Protein AF-A0A966NVM5-F1 (afdb_monomer)

Secondary structure (DSSP, 8-state):
-TTTTGGGGHHHHHHHTTPPP--HHHHHHHHTTHHHHHHT-S-EEE--SEE-GGGGSSSHHHHHHHHHHHTT--EEEEESEE-TTTGGGS-EEEHHHHH-HHHHHHSHHHHHHHHHHHHHHHHT-

Sequence (125 aa):
MEGAGAAGGLAGGLAALGARLQPGFDIVAEELGLEELVGNSDLIISGEGFVDEESFNGKVVGGMQELASNFGKPFGVICGNIDAPVAHRVTHVSLVNQFGENDAFNATATCIERATSVLLAQLGF

Nearest PDB structures (foldseek):
  3cwc-assembly1_B  TM=6.468E-01  e=1.410E-03  Salmonella enterica subsp. enterica serovar Typhimurium str. LT2
  2f46-assembly2_B  TM=4.670E-01  e=1.114E+00  Neisseria meningitidis Z2491
  3ssm-assembly1_C  TM=4.135E-01  e=5.528E+00  Micromonospora griseorubida
  3ssn-assembly1_C  TM=4.075E-01  e=4.837E+00  Micromonospora griseorubida

Structure (mmCIF, N/CA/C/O backbone):
data_AF-A0A966NVM5-F1
#
_entry.id   AF-A0A966NVM5-F1
#
loop_
_atom_site.group_PDB
_atom_site.id
_atom_site.type_symbol
_atom_site.label_atom_id
_atom_site.label_alt_id
_atom_site.label_comp_id
_atom_site.label_asym_id
_atom_site.label_entity_id
_atom_site.label_seq_id
_atom_site.pdbx_PDB_ins_code
_atom_site.Cartn_x
_atom_site.Cartn_y
_atom_site.Cartn_z
_atom_site.occupancy
_atom_site.B_iso_or_equiv
_atom_site.auth_seq_id
_atom_site.auth_comp_id
_atom_site.auth_asym_id
_atom_site.auth_atom_id
_atom_site.pdbx_PDB_model_num
ATOM 1 N N . MET A 1 1 ? 10.843 3.929 -24.736 1.00 76.00 1 MET A N 1
ATOM 2 C CA . MET A 1 1 ? 10.293 2.814 -23.940 1.00 76.00 1 MET A CA 1
ATOM 3 C C . MET A 1 1 ? 9.926 3.367 -22.583 1.00 76.00 1 MET A C 1
ATOM 5 O O . MET A 1 1 ? 10.769 4.013 -21.969 1.00 76.00 1 MET A O 1
ATOM 9 N N . GLU A 1 2 ? 8.682 3.180 -22.162 1.00 86.25 2 GLU A N 1
ATOM 10 C CA . GLU A 1 2 ? 8.231 3.535 -20.815 1.00 86.25 2 GLU A CA 1
ATOM 11 C C . GLU A 1 2 ? 9.006 2.711 -19.767 1.00 86.25 2 GLU A C 1
ATOM 13 O O . GLU A 1 2 ? 9.424 1.590 -20.053 1.00 86.25 2 GLU A O 1
ATOM 18 N N . GLY A 1 3 ? 9.325 3.296 -18.609 1.00 86.94 3 GLY A N 1
ATOM 19 C CA . GLY A 1 3 ? 10.108 2.636 -17.549 1.00 86.94 3 GLY A CA 1
ATOM 20 C C . GLY A 1 3 ? 11.625 2.501 -17.786 1.00 86.94 3 GLY A C 1
ATOM 21 O O . GLY A 1 3 ? 12.362 2.202 -16.849 1.00 86.94 3 GLY A O 1
ATOM 22 N N . ALA A 1 4 ? 12.146 2.789 -18.986 1.00 93.56 4 ALA A N 1
ATOM 23 C CA . ALA A 1 4 ? 13.574 2.609 -19.299 1.00 93.56 4 ALA A CA 1
ATOM 24 C C . ALA A 1 4 ? 14.531 3.508 -18.483 1.00 93.56 4 ALA A C 1
ATOM 26 O O . ALA A 1 4 ? 15.709 3.184 -18.348 1.00 93.56 4 ALA A O 1
ATOM 27 N N . GLY A 1 5 ? 14.037 4.620 -17.928 1.00 93.44 5 GLY A N 1
ATOM 28 C CA . GLY A 1 5 ? 14.808 5.519 -17.061 1.00 93.44 5 GLY A CA 1
ATOM 29 C C . GLY A 1 5 ? 14.972 5.032 -15.616 1.00 93.44 5 GLY A C 1
ATOM 30 O O . GLY A 1 5 ? 15.734 5.640 -14.862 1.00 93.44 5 GLY A O 1
ATOM 31 N N . ALA A 1 6 ? 14.290 3.954 -15.214 1.00 92.81 6 ALA A N 1
ATOM 32 C CA . ALA A 1 6 ? 14.354 3.444 -13.847 1.00 92.81 6 ALA A CA 1
ATOM 33 C C . ALA A 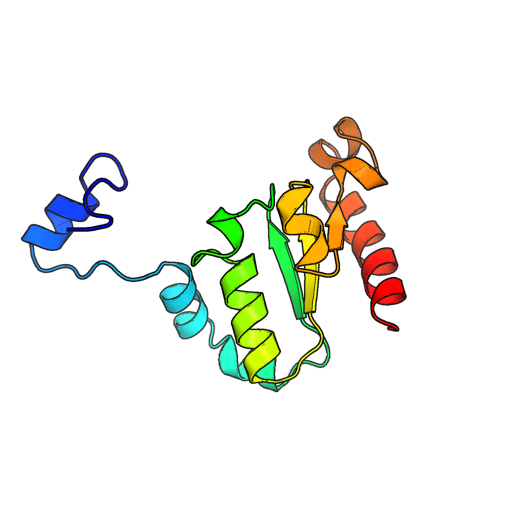1 6 ? 15.795 3.095 -13.432 1.00 92.81 6 ALA A C 1
ATOM 35 O O . ALA A 1 6 ? 16.607 2.638 -14.246 1.00 92.81 6 ALA A O 1
ATOM 36 N N . ALA A 1 7 ? 16.109 3.359 -12.158 1.00 92.88 7 ALA A N 1
ATOM 37 C CA . ALA A 1 7 ? 17.455 3.245 -11.589 1.00 92.88 7 ALA A CA 1
ATOM 38 C C . ALA A 1 7 ? 18.538 3.976 -12.417 1.00 92.88 7 ALA A C 1
ATOM 40 O O . ALA A 1 7 ? 19.640 3.467 -12.611 1.00 92.88 7 ALA A O 1
ATOM 41 N N . GLY A 1 8 ? 18.213 5.163 -12.946 1.00 94.06 8 GLY A N 1
ATOM 42 C CA . GLY A 1 8 ? 19.158 5.989 -13.705 1.00 94.06 8 GLY A CA 1
ATOM 43 C C . GLY A 1 8 ? 19.493 5.448 -15.099 1.00 94.06 8 GLY A C 1
ATOM 44 O O . GLY A 1 8 ? 20.586 5.694 -15.599 1.00 94.06 8 GLY A O 1
ATOM 45 N N . GLY A 1 9 ? 18.579 4.702 -15.728 1.00 95.69 9 GLY A N 1
ATOM 46 C CA . GLY A 1 9 ? 18.757 4.145 -17.076 1.00 95.69 9 GLY A CA 1
ATOM 47 C C . GLY A 1 9 ? 19.230 2.689 -17.117 1.00 95.69 9 GLY A C 1
ATOM 48 O O . GLY A 1 9 ? 19.304 2.105 -18.200 1.00 95.69 9 GLY A O 1
ATOM 49 N N . LEU A 1 10 ? 19.500 2.073 -15.960 1.00 96.75 10 LEU A N 1
ATOM 50 C CA . LEU A 1 10 ? 19.860 0.654 -15.870 1.00 96.75 10 LEU A CA 1
ATOM 51 C C . LEU A 1 10 ? 18.780 -0.244 -16.489 1.00 96.75 10 LEU A C 1
ATOM 53 O O . LEU A 1 10 ? 19.104 -1.162 -17.240 1.00 96.75 10 LEU A O 1
ATOM 57 N N . ALA A 1 11 ? 17.504 0.054 -16.227 1.00 95.62 11 ALA A N 1
ATOM 58 C CA . ALA A 1 11 ? 16.378 -0.674 -16.809 1.00 95.62 11 ALA A CA 1
ATOM 59 C C . ALA A 1 11 ? 16.410 -0.656 -18.347 1.00 95.62 11 ALA A C 1
ATOM 61 O O . ALA A 1 11 ? 16.209 -1.688 -18.984 1.00 95.62 11 ALA A O 1
ATOM 62 N N . GLY A 1 12 ? 16.733 0.490 -18.952 1.00 96.69 12 GLY A N 1
ATOM 63 C CA . GLY A 1 12 ? 16.917 0.618 -20.398 1.00 96.69 12 GLY A CA 1
ATOM 64 C C . GLY A 1 12 ? 18.102 -0.192 -20.928 1.00 96.69 12 GLY A C 1
ATOM 65 O O . GLY A 1 12 ? 17.978 -0.839 -21.966 1.00 96.69 12 GLY A O 1
ATOM 66 N N . GLY A 1 13 ? 19.224 -0.212 -20.203 1.00 97.44 13 GLY A N 1
ATOM 67 C CA . GLY A 1 13 ? 20.383 -1.043 -20.546 1.00 97.44 13 GLY A CA 1
ATOM 68 C C . GLY A 1 13 ? 20.061 -2.539 -20.528 1.00 97.44 13 GLY A C 1
ATOM 69 O O . GLY A 1 13 ? 20.379 -3.251 -21.478 1.00 97.44 13 GLY A O 1
ATOM 70 N N . LEU A 1 14 ? 19.363 -3.010 -19.492 1.00 96.88 14 LEU A N 1
ATOM 71 C CA . LEU A 1 14 ? 18.896 -4.397 -19.400 1.00 96.88 14 LEU A CA 1
ATOM 72 C C . LEU A 1 14 ? 17.903 -4.733 -20.517 1.00 96.88 14 LEU A C 1
ATOM 74 O O . LEU A 1 14 ? 18.008 -5.790 -21.138 1.00 96.88 14 LEU A O 1
ATOM 78 N N . ALA A 1 15 ? 16.976 -3.823 -20.818 1.00 96.50 15 ALA A N 1
ATOM 79 C CA . ALA A 1 15 ? 16.023 -4.009 -21.905 1.00 96.50 15 ALA A CA 1
ATOM 80 C C . ALA A 1 15 ? 16.715 -4.114 -23.275 1.00 96.50 15 ALA A C 1
ATOM 82 O O . ALA A 1 15 ? 16.347 -4.958 -24.090 1.00 96.50 15 ALA A O 1
ATOM 83 N N . ALA A 1 16 ? 17.773 -3.330 -23.513 1.00 96.31 16 ALA A N 1
ATOM 84 C CA . ALA A 1 16 ? 18.586 -3.426 -24.728 1.00 96.31 16 ALA A CA 1
ATOM 85 C C . ALA A 1 16 ? 19.332 -4.770 -24.853 1.00 96.31 16 ALA A C 1
ATOM 87 O O . ALA A 1 16 ? 19.616 -5.210 -25.965 1.00 96.31 16 ALA A O 1
ATOM 88 N N . LEU A 1 17 ? 19.610 -5.440 -23.730 1.00 97.19 17 LEU A N 1
ATOM 89 C CA . LEU A 1 17 ? 20.178 -6.793 -23.677 1.00 97.19 17 LEU A CA 1
ATOM 90 C C . LEU A 1 17 ? 19.114 -7.905 -23.762 1.00 97.19 17 LEU A C 1
ATOM 92 O O . LEU A 1 17 ? 19.454 -9.082 -23.670 1.00 97.19 17 LEU A O 1
ATOM 96 N N . GLY A 1 18 ? 17.839 -7.551 -23.953 1.00 96.12 18 GLY A N 1
ATOM 97 C CA . GLY A 1 18 ? 16.733 -8.496 -24.121 1.00 96.12 18 GLY A CA 1
ATOM 98 C C . GLY A 1 18 ? 15.899 -8.757 -22.864 1.00 96.12 18 GLY A C 1
ATOM 99 O O . GLY A 1 18 ? 15.029 -9.629 -22.897 1.00 96.12 18 GLY A O 1
ATOM 100 N N . ALA A 1 19 ? 16.117 -8.025 -21.766 1.00 95.50 19 ALA A N 1
ATOM 101 C CA . ALA A 1 19 ? 15.220 -8.092 -20.614 1.00 95.50 19 ALA A CA 1
ATOM 102 C C . ALA A 1 19 ? 13.846 -7.484 -20.942 1.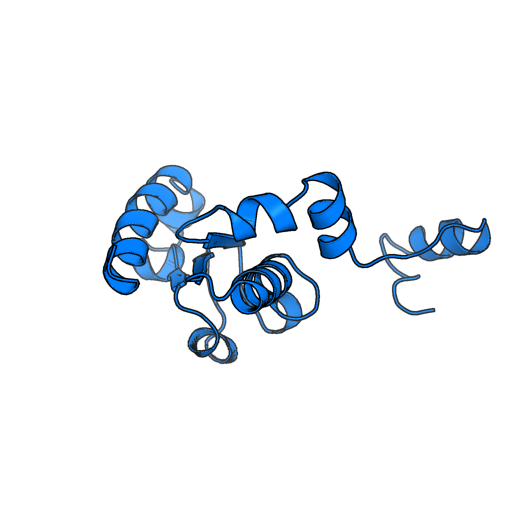00 95.50 19 ALA A C 1
ATOM 104 O O . ALA A 1 19 ? 13.721 -6.577 -21.767 1.00 95.50 19 ALA A O 1
ATOM 105 N N . ARG A 1 20 ? 12.802 -7.958 -20.259 1.00 92.38 20 ARG A N 1
ATOM 106 C CA . ARG A 1 20 ? 11.460 -7.370 -20.336 1.00 92.38 20 ARG A CA 1
ATOM 107 C C . ARG A 1 20 ? 11.203 -6.538 -19.089 1.00 92.38 20 ARG A C 1
ATOM 109 O O . ARG A 1 20 ? 11.434 -7.010 -17.982 1.00 92.38 20 ARG A O 1
ATOM 116 N N . LEU A 1 21 ? 10.720 -5.314 -19.280 1.00 91.25 21 LEU A N 1
ATOM 117 C CA . LEU A 1 21 ? 10.176 -4.516 -18.186 1.00 91.25 21 LEU A CA 1
ATOM 118 C C . LEU A 1 21 ? 8.743 -4.982 -17.938 1.00 91.25 21 LEU A C 1
ATOM 120 O O . LEU A 1 21 ? 7.957 -5.076 -18.880 1.00 91.25 21 LEU A O 1
ATOM 124 N N 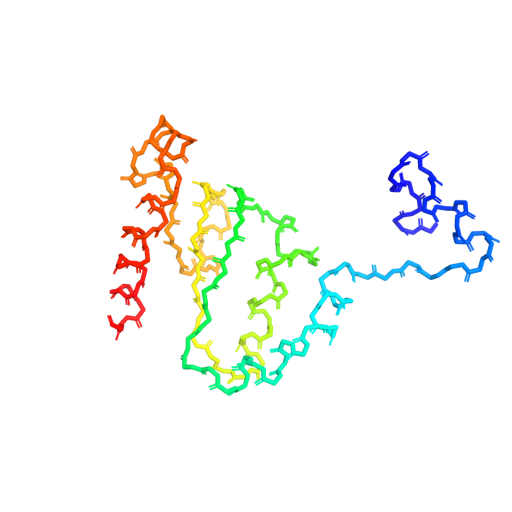. GLN A 1 22 ? 8.435 -5.301 -16.689 1.00 89.81 22 GLN A N 1
ATOM 125 C CA . GLN A 1 22 ? 7.132 -5.791 -16.253 1.00 89.81 22 GLN A CA 1
ATOM 126 C C . GLN A 1 22 ? 6.652 -4.955 -15.057 1.00 89.81 22 GLN A C 1
ATOM 128 O O . GLN A 1 22 ? 7.497 -4.441 -14.314 1.00 89.81 22 GLN A O 1
ATOM 133 N N . PRO A 1 23 ? 5.330 -4.792 -14.867 1.00 88.81 23 PRO A N 1
ATOM 134 C CA . PRO A 1 23 ? 4.785 -4.144 -13.679 1.00 88.81 23 PRO A CA 1
ATOM 135 C C . PRO A 1 23 ? 5.236 -4.871 -12.408 1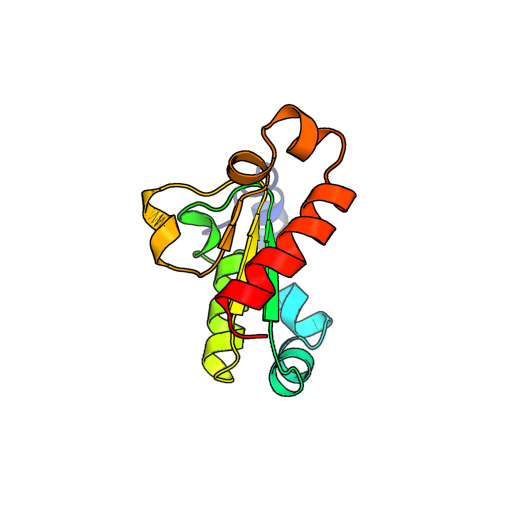.00 88.81 23 PRO A C 1
ATOM 137 O O . PRO A 1 23 ? 5.179 -6.095 -12.325 1.00 88.81 23 PRO A O 1
ATOM 140 N N . GLY A 1 24 ? 5.720 -4.116 -11.420 1.00 90.62 24 GLY A N 1
ATOM 141 C CA . GLY A 1 24 ? 6.345 -4.703 -10.233 1.00 90.62 24 GLY A CA 1
ATOM 142 C C . GLY A 1 24 ? 5.369 -5.477 -9.347 1.00 90.62 24 GLY A C 1
ATOM 143 O O . GLY A 1 24 ? 5.737 -6.526 -8.826 1.00 90.62 24 GLY A O 1
ATOM 144 N N . PHE A 1 25 ? 4.136 -4.978 -9.195 1.00 93.69 25 PHE A N 1
ATOM 145 C CA . PHE A 1 25 ? 3.108 -5.661 -8.409 1.00 93.69 25 PHE A CA 1
ATOM 146 C C . PHE A 1 25 ? 2.772 -7.030 -9.002 1.00 93.69 25 PHE A C 1
ATOM 148 O O . PHE A 1 25 ? 2.835 -8.011 -8.274 1.00 93.69 25 PHE A O 1
ATOM 155 N N . ASP A 1 26 ? 2.502 -7.100 -10.308 1.00 92.69 26 ASP A N 1
ATOM 156 C CA . ASP A 1 26 ? 2.080 -8.334 -10.981 1.00 92.69 26 ASP A CA 1
ATOM 157 C C . ASP A 1 26 ? 3.102 -9.460 -10.801 1.00 92.69 26 ASP A C 1
ATOM 159 O O . ASP A 1 26 ? 2.729 -10.575 -10.451 1.00 92.69 26 ASP A O 1
ATOM 163 N N . ILE A 1 27 ? 4.397 -9.153 -10.950 1.00 94.19 27 ILE A N 1
ATOM 164 C CA . ILE A 1 27 ? 5.475 -10.131 -10.738 1.00 94.19 27 ILE A CA 1
ATOM 165 C C . ILE A 1 27 ? 5.450 -10.656 -9.299 1.00 94.19 27 ILE A C 1
ATOM 167 O O . ILE A 1 27 ? 5.530 -11.856 -9.068 1.00 94.19 27 ILE A O 1
ATOM 171 N N . VAL A 1 28 ? 5.347 -9.764 -8.311 1.00 94.88 28 VAL A N 1
ATOM 172 C CA . VAL A 1 28 ? 5.331 -10.166 -6.896 1.00 94.88 28 VAL A CA 1
ATOM 173 C C . VAL A 1 28 ? 4.056 -10.940 -6.561 1.00 94.88 28 VAL A C 1
ATOM 175 O O . VAL A 1 28 ? 4.108 -11.903 -5.799 1.00 94.88 28 VAL A O 1
ATOM 178 N N . ALA A 1 29 ? 2.919 -10.540 -7.126 1.00 95.31 29 ALA A N 1
ATOM 179 C CA . ALA A 1 29 ? 1.634 -11.182 -6.906 1.00 95.31 29 ALA A CA 1
ATOM 180 C C . ALA A 1 29 ? 1.604 -12.607 -7.470 1.00 95.31 29 ALA A C 1
ATOM 182 O O . ALA A 1 29 ? 1.129 -13.515 -6.784 1.00 95.31 29 ALA A O 1
ATOM 183 N N . GLU A 1 30 ? 2.146 -12.798 -8.675 1.00 95.62 30 GLU A N 1
ATOM 184 C CA . GLU A 1 30 ? 2.306 -14.106 -9.312 1.00 95.62 30 GLU A CA 1
ATOM 185 C C . GLU A 1 30 ? 3.212 -15.010 -8.469 1.00 95.62 30 GLU A C 1
ATOM 187 O O . GLU A 1 30 ? 2.803 -16.108 -8.094 1.00 95.62 30 GLU A O 1
ATOM 192 N N . GLU A 1 31 ? 4.392 -14.527 -8.072 1.00 97.00 31 GLU A N 1
ATOM 193 C CA . GLU A 1 31 ? 5.358 -15.350 -7.330 1.00 97.00 31 GLU A CA 1
ATOM 194 C C . GLU A 1 31 ? 4.918 -15.706 -5.906 1.00 97.00 31 GLU A C 1
ATOM 196 O O . GLU A 1 31 ? 5.343 -16.720 -5.350 1.00 97.00 31 GLU A O 1
ATOM 201 N N . LEU A 1 32 ? 4.057 -14.891 -5.297 1.00 96.88 32 LEU A N 1
ATOM 202 C CA . LEU A 1 32 ? 3.464 -15.184 -3.991 1.00 96.88 32 LEU A CA 1
ATOM 203 C C . LEU A 1 32 ? 2.153 -15.976 -4.086 1.00 96.88 32 LEU A C 1
ATOM 205 O O . LEU A 1 32 ? 1.605 -16.343 -3.046 1.00 96.88 32 LEU A O 1
ATOM 209 N N . GLY A 1 33 ? 1.627 -16.219 -5.292 1.00 97.12 33 GLY A N 1
ATOM 210 C CA . GLY A 1 33 ? 0.324 -16.858 -5.478 1.00 97.12 33 GLY A CA 1
ATOM 211 C C . GLY A 1 33 ? -0.819 -16.063 -4.839 1.00 97.12 33 GLY A C 1
ATOM 212 O O . GLY A 1 33 ? -1.739 -16.647 -4.261 1.00 97.12 33 GLY A O 1
ATOM 213 N N . LEU A 1 34 ? -0.760 -14.724 -4.895 1.00 97.19 34 LEU A N 1
ATOM 214 C CA . LEU A 1 34 ? -1.721 -13.865 -4.191 1.00 97.19 34 LEU A CA 1
ATOM 215 C C . LEU A 1 34 ? -3.160 -14.091 -4.646 1.00 97.19 34 LEU A C 1
ATOM 217 O O . LEU A 1 34 ? -4.069 -13.930 -3.842 1.00 97.19 34 LEU A O 1
ATOM 221 N N . GLU A 1 35 ? -3.376 -14.484 -5.898 1.00 97.00 35 GLU A N 1
ATOM 222 C CA . GLU A 1 35 ? -4.709 -14.778 -6.421 1.00 97.00 35 GLU A CA 1
ATOM 223 C C . GLU A 1 35 ? -5.421 -15.872 -5.606 1.00 97.00 35 GLU A C 1
ATOM 225 O O . GLU A 1 35 ? -6.547 -15.678 -5.142 1.00 97.00 35 GLU A O 1
ATOM 230 N N . GLU A 1 36 ? -4.739 -16.990 -5.344 1.00 97.75 36 GLU A N 1
ATOM 231 C CA . GLU A 1 36 ? -5.282 -18.091 -4.543 1.00 97.75 36 GLU A CA 1
ATOM 232 C C . GLU A 1 36 ? -5.477 -17.675 -3.079 1.00 97.75 36 GLU A C 1
ATOM 234 O O . GLU A 1 36 ? -6.515 -17.961 -2.474 1.00 97.75 36 GLU A O 1
ATOM 239 N N . LEU A 1 37 ? -4.503 -16.961 -2.508 1.00 98.00 37 LEU A N 1
ATOM 240 C CA . LEU A 1 37 ? -4.582 -16.474 -1.129 1.00 98.00 37 LEU A CA 1
ATOM 241 C C . LEU A 1 37 ? -5.760 -15.514 -0.939 1.00 98.00 37 LEU A C 1
ATOM 243 O O . LEU A 1 37 ? -6.511 -15.644 0.030 1.00 98.00 37 LEU A O 1
ATOM 247 N N . VAL A 1 38 ? -5.964 -14.587 -1.876 1.00 97.88 38 VAL A N 1
ATOM 248 C CA . VAL A 1 38 ? -7.083 -13.640 -1.852 1.00 97.88 38 VAL A CA 1
ATOM 249 C C . VAL A 1 38 ? -8.409 -14.373 -2.024 1.00 97.88 38 VAL A C 1
ATOM 251 O O . VAL A 1 38 ? -9.333 -14.138 -1.243 1.00 97.88 38 VAL A O 1
ATOM 254 N N . GLY A 1 39 ? -8.506 -15.303 -2.977 1.00 97.50 39 GLY A N 1
ATOM 255 C CA . GLY A 1 39 ? -9.715 -16.100 -3.196 1.00 97.50 39 GLY A CA 1
ATOM 256 C C . GLY A 1 39 ? -10.171 -16.864 -1.946 1.00 97.50 39 GLY A C 1
ATOM 257 O O . GLY A 1 39 ? -11.372 -16.928 -1.660 1.00 97.50 39 GLY A O 1
ATOM 258 N N . ASN A 1 40 ? -9.218 -17.354 -1.152 1.00 97.88 40 ASN A N 1
ATOM 259 C CA . ASN A 1 40 ? -9.465 -18.117 0.074 1.00 97.88 40 ASN A CA 1
ATOM 260 C C . ASN A 1 40 ? -9.606 -17.266 1.351 1.00 97.88 40 ASN A C 1
ATOM 262 O O . ASN A 1 40 ? -9.912 -17.816 2.405 1.00 97.88 40 ASN A O 1
ATOM 266 N N . SER A 1 41 ? -9.399 -15.949 1.281 1.00 97.75 41 SER A N 1
ATOM 267 C CA . SER A 1 41 ? -9.461 -15.057 2.448 1.00 97.75 41 SER A CA 1
ATOM 268 C C . SER A 1 41 ? -10.861 -14.482 2.680 1.00 97.75 41 SER A C 1
ATOM 270 O O . SER A 1 41 ? -11.635 -14.312 1.738 1.00 97.75 41 SER A O 1
ATOM 272 N N . ASP A 1 42 ? -11.181 -14.121 3.923 1.00 97.69 42 ASP A N 1
ATOM 273 C CA . ASP A 1 42 ? -12.436 -13.431 4.270 1.00 97.69 42 ASP A CA 1
ATOM 274 C C . ASP A 1 42 ? -12.333 -11.901 4.144 1.00 97.69 42 ASP A C 1
ATOM 276 O O . ASP A 1 42 ? -13.328 -11.218 3.903 1.00 97.69 42 ASP A O 1
ATOM 280 N N . LEU A 1 43 ? -11.122 -11.363 4.301 1.00 97.88 43 LEU A N 1
ATOM 281 C CA . LEU A 1 43 ? -10.813 -9.937 4.303 1.00 97.88 43 LEU A CA 1
ATOM 282 C C . LEU A 1 43 ? -9.377 -9.723 3.829 1.00 97.88 43 LEU A C 1
ATOM 284 O O . LEU A 1 43 ? -8.474 -10.455 4.231 1.00 97.88 43 LEU A O 1
ATOM 288 N N . ILE A 1 44 ? -9.162 -8.673 3.040 1.00 98.19 44 ILE A N 1
ATOM 289 C CA . ILE A 1 44 ? -7.842 -8.227 2.606 1.00 98.19 44 ILE A CA 1
ATOM 290 C C . ILE A 1 44 ? -7.512 -6.885 3.267 1.00 98.19 44 ILE A C 1
ATOM 292 O O . ILE A 1 44 ? -8.245 -5.908 3.114 1.00 98.19 44 ILE A O 1
ATOM 296 N N . ILE A 1 45 ? -6.382 -6.822 3.972 1.00 98.06 45 ILE A N 1
ATOM 297 C CA . ILE A 1 45 ? -5.807 -5.570 4.477 1.00 98.06 45 ILE A CA 1
ATOM 298 C C . ILE A 1 45 ? -4.456 -5.362 3.797 1.00 98.06 45 ILE A C 1
ATOM 300 O O . ILE A 1 45 ? -3.608 -6.251 3.817 1.00 98.06 45 ILE A O 1
ATOM 304 N N . SER A 1 46 ? -4.259 -4.189 3.204 1.00 97.25 46 SER A N 1
ATOM 305 C CA . SER A 1 46 ? -2.978 -3.766 2.632 1.00 97.25 46 SER A CA 1
ATOM 306 C C . SER A 1 46 ? -2.449 -2.517 3.341 1.00 97.25 46 SER A C 1
ATOM 308 O O . SER A 1 46 ? -3.053 -2.018 4.295 1.00 97.25 46 SER A O 1
ATOM 310 N N . GLY A 1 47 ? -1.307 -2.006 2.896 1.00 95.81 47 GLY A N 1
ATOM 311 C CA . GLY A 1 47 ? -0.701 -0.819 3.473 1.00 95.81 47 GLY A CA 1
ATOM 312 C C . GLY A 1 47 ? 0.519 -0.322 2.720 1.00 95.81 47 GLY A C 1
ATOM 313 O O . GLY A 1 47 ? 1.246 -1.089 2.091 1.00 95.81 47 GLY A O 1
ATOM 314 N N . GLU A 1 48 ? 0.756 0.980 2.835 1.00 96.12 48 GLU A N 1
ATOM 315 C CA . GLU A 1 48 ? 1.980 1.643 2.395 1.00 96.12 48 GLU A CA 1
ATOM 316 C C . GLU A 1 48 ? 2.239 2.905 3.233 1.00 96.12 48 GLU A C 1
ATOM 318 O O . GLU A 1 48 ? 1.397 3.343 4.022 1.00 96.12 48 GLU A O 1
ATOM 323 N N . GLY A 1 49 ? 3.428 3.494 3.095 1.00 96.50 49 GLY A N 1
ATOM 324 C CA . GLY A 1 49 ? 3.807 4.667 3.886 1.00 96.50 49 GLY A CA 1
ATOM 325 C C . GLY A 1 49 ? 2.957 5.902 3.578 1.00 96.50 49 GLY A C 1
ATOM 326 O O . GLY A 1 49 ? 2.543 6.608 4.496 1.00 96.50 49 GLY A O 1
ATOM 327 N N . PHE A 1 50 ? 2.675 6.145 2.301 1.00 97.31 50 PHE A N 1
ATOM 328 C CA . PHE A 1 50 ? 1.897 7.290 1.849 1.00 97.31 50 PHE A CA 1
ATOM 329 C C . PHE A 1 50 ? 1.066 6.903 0.630 1.00 97.31 50 PHE A C 1
ATOM 331 O O . PHE A 1 50 ? 1.640 6.469 -0.366 1.00 97.31 50 PHE A O 1
ATOM 338 N N . VAL A 1 51 ? -0.253 7.057 0.731 1.00 98.00 51 VAL A N 1
ATOM 339 C CA . VAL A 1 51 ? -1.200 6.717 -0.335 1.00 98.00 51 VAL A CA 1
ATOM 340 C C . VAL A 1 51 ? -1.528 7.972 -1.136 1.00 98.00 51 VAL A C 1
ATOM 342 O O . VAL A 1 51 ? -2.097 8.927 -0.607 1.00 98.00 51 VAL A O 1
ATOM 345 N N . ASP A 1 52 ? -1.196 7.947 -2.418 1.00 97.06 52 ASP A N 1
ATOM 346 C CA . ASP A 1 52 ? -1.421 9.016 -3.395 1.00 97.06 52 ASP A CA 1
ATOM 347 C C . ASP A 1 52 ? -2.045 8.463 -4.691 1.00 97.06 52 ASP A C 1
ATOM 349 O O . ASP A 1 52 ? -2.355 7.276 -4.789 1.00 97.06 52 ASP A O 1
ATOM 353 N N . GLU A 1 53 ? -2.249 9.305 -5.708 1.00 95.94 53 GLU A N 1
ATOM 354 C CA . GLU A 1 53 ? -2.830 8.870 -6.992 1.00 95.94 53 GLU A CA 1
ATOM 355 C C . GLU A 1 53 ? -1.982 7.787 -7.683 1.00 95.94 53 GLU A C 1
ATOM 357 O O . GLU A 1 53 ? -2.518 6.810 -8.205 1.00 95.94 53 GLU A O 1
ATOM 362 N N . GLU A 1 54 ? -0.652 7.900 -7.612 1.00 92.12 54 GLU A N 1
ATOM 363 C CA . GLU A 1 54 ? 0.284 6.917 -8.174 1.00 92.12 54 GLU A CA 1
ATOM 364 C C . GLU A 1 54 ? 0.183 5.555 -7.488 1.00 92.12 54 GLU A C 1
ATOM 366 O O . GLU A 1 54 ? 0.533 4.524 -8.059 1.00 92.12 54 GLU A O 1
ATOM 371 N N . SER A 1 55 ? -0.314 5.522 -6.258 1.00 95.69 55 SER A N 1
ATOM 372 C CA . SER A 1 55 ? -0.489 4.288 -5.501 1.00 95.69 55 SER A CA 1
ATOM 373 C C . SER A 1 55 ? -1.591 3.386 -6.055 1.00 95.69 55 SER A C 1
ATOM 375 O O . SER A 1 55 ? -1.569 2.168 -5.855 1.00 95.69 55 SER A O 1
ATOM 377 N N . PHE A 1 56 ? -2.500 3.962 -6.843 1.00 94.31 56 PHE A N 1
ATOM 378 C CA . PHE A 1 56 ? -3.522 3.228 -7.583 1.00 94.31 56 PHE A CA 1
ATOM 379 C C . PHE A 1 56 ? -3.105 2.886 -9.021 1.00 94.31 56 PHE A C 1
ATOM 381 O O . PHE A 1 56 ? -3.831 2.172 -9.706 1.00 94.31 56 PHE A O 1
ATOM 388 N N . ASN A 1 57 ? -1.928 3.338 -9.466 1.00 88.62 57 ASN A N 1
ATOM 389 C CA . ASN A 1 57 ? -1.416 3.137 -10.822 1.00 88.62 57 ASN A CA 1
ATOM 390 C C . ASN A 1 57 ? -0.291 2.088 -10.834 1.00 88.62 57 ASN A C 1
ATOM 392 O O . ASN A 1 57 ? 0.868 2.384 -11.111 1.00 88.62 57 ASN A O 1
ATOM 396 N N . GLY A 1 58 ? -0.629 0.836 -10.511 1.00 79.81 58 GLY A N 1
ATOM 397 C CA . GLY A 1 58 ? 0.313 -0.292 -10.593 1.00 79.81 58 GLY A CA 1
ATOM 398 C C . GLY A 1 58 ? 1.237 -0.474 -9.380 1.00 79.81 58 GLY A C 1
ATOM 399 O O . GLY A 1 58 ? 2.216 -1.221 -9.464 1.00 79.81 58 GLY A O 1
ATOM 400 N N . LYS A 1 59 ? 0.937 0.182 -8.249 1.00 91.94 59 LYS A N 1
ATOM 401 C CA . LYS A 1 59 ? 1.548 -0.116 -6.940 1.00 91.94 59 LYS A CA 1
ATOM 402 C C . LYS A 1 59 ? 0.676 -1.069 -6.113 1.00 91.94 59 LYS A C 1
ATOM 404 O O . LYS A 1 59 ? -0.390 -1.507 -6.538 1.00 91.94 59 LYS A O 1
ATOM 409 N N . VAL A 1 60 ? 1.159 -1.383 -4.910 1.00 94.62 60 VAL A N 1
ATOM 410 C CA . VAL A 1 60 ? 0.592 -2.390 -4.006 1.00 94.62 60 VAL A CA 1
ATOM 411 C C . VAL A 1 60 ? -0.869 -2.109 -3.653 1.00 94.62 60 VAL A C 1
ATOM 413 O O . VAL A 1 60 ? -1.679 -3.028 -3.727 1.00 94.62 60 VAL A O 1
ATOM 416 N N . VAL A 1 61 ? -1.229 -0.872 -3.291 1.00 97.00 61 VAL A N 1
ATOM 417 C CA . VAL A 1 61 ? -2.610 -0.555 -2.885 1.00 97.00 61 VAL A CA 1
ATOM 418 C C . VAL A 1 61 ? -3.584 -0.728 -4.049 1.00 97.00 61 VAL A C 1
ATOM 420 O O . VAL A 1 61 ? -4.579 -1.432 -3.890 1.00 97.00 61 VAL A O 1
ATOM 423 N N . GLY A 1 62 ? -3.282 -0.163 -5.221 1.00 96.69 62 GLY A N 1
ATOM 424 C CA . GLY A 1 62 ? -4.102 -0.335 -6.424 1.00 96.69 62 GLY A CA 1
ATOM 425 C C . GLY A 1 62 ? -4.223 -1.792 -6.863 1.00 96.69 62 GLY A C 1
ATOM 426 O O . GLY A 1 62 ? -5.333 -2.278 -7.066 1.00 96.69 62 GLY A O 1
ATOM 427 N N . GLY A 1 63 ? -3.099 -2.509 -6.935 1.00 96.50 63 GLY A N 1
ATOM 428 C CA . GLY A 1 63 ? -3.078 -3.914 -7.343 1.00 96.50 63 GLY A CA 1
ATOM 429 C C . GLY A 1 63 ? -3.857 -4.823 -6.389 1.00 96.50 63 GLY A C 1
ATOM 430 O O . GLY A 1 63 ? -4.656 -5.648 -6.828 1.00 96.50 63 GLY A O 1
ATOM 431 N N . MET A 1 64 ? -3.703 -4.637 -5.073 1.00 97.69 64 MET A N 1
ATOM 432 C CA . MET A 1 64 ? -4.484 -5.388 -4.084 1.00 97.69 64 MET A CA 1
ATOM 433 C C . MET A 1 64 ? -5.967 -5.013 -4.101 1.00 97.69 64 MET A C 1
ATOM 435 O O . MET A 1 64 ? -6.800 -5.892 -3.890 1.00 97.69 64 MET A O 1
ATOM 439 N N . GLN A 1 65 ? -6.307 -3.744 -4.351 1.00 97.38 65 GLN A N 1
ATOM 440 C CA . GLN A 1 65 ? -7.696 -3.305 -4.488 1.00 97.38 65 GLN A CA 1
ATOM 441 C C . GLN A 1 65 ? -8.375 -3.986 -5.680 1.00 97.38 65 GLN A C 1
ATOM 443 O O . GLN A 1 65 ? -9.479 -4.512 -5.537 1.00 97.38 65 GLN A O 1
ATOM 448 N N . GLU A 1 66 ? -7.720 -3.988 -6.843 1.00 96.62 66 GLU A N 1
ATOM 449 C CA . GLU A 1 66 ? -8.225 -4.646 -8.049 1.00 96.62 66 GLU A CA 1
ATOM 450 C C . GLU A 1 66 ? -8.363 -6.153 -7.829 1.00 96.62 66 GLU A C 1
ATOM 452 O O . GLU A 1 66 ? -9.431 -6.722 -8.069 1.00 96.62 66 GLU A O 1
ATOM 457 N N . LEU A 1 67 ? -7.328 -6.790 -7.275 1.00 97.12 67 LEU A N 1
ATOM 458 C CA . LEU A 1 67 ? -7.342 -8.219 -6.988 1.00 97.12 67 LEU A CA 1
ATOM 459 C C . LEU A 1 67 ? -8.462 -8.590 -6.006 1.00 97.12 67 LEU A C 1
ATOM 461 O O . LEU A 1 67 ? -9.237 -9.502 -6.277 1.00 97.12 67 LEU A O 1
ATOM 465 N N . ALA A 1 68 ? -8.615 -7.859 -4.900 1.00 97.81 68 ALA A N 1
ATOM 466 C CA . ALA A 1 68 ? -9.709 -8.081 -3.957 1.00 97.81 68 ALA A CA 1
ATOM 467 C C . ALA A 1 68 ? -11.083 -7.896 -4.623 1.00 97.81 68 ALA A C 1
ATOM 469 O O . ALA A 1 68 ? -11.981 -8.717 -4.414 1.00 97.81 68 ALA A O 1
ATOM 470 N N . SER A 1 69 ? -11.239 -6.873 -5.472 1.00 97.25 69 SER A N 1
ATOM 471 C CA . SER A 1 69 ? -12.485 -6.625 -6.205 1.00 97.25 69 SER A CA 1
ATOM 472 C C . SER A 1 69 ? -12.829 -7.758 -7.170 1.00 97.25 69 SER A C 1
ATOM 474 O O . SER A 1 69 ? -14.003 -8.117 -7.268 1.00 97.25 69 SER A O 1
ATOM 476 N N . ASN A 1 70 ? -11.841 -8.350 -7.846 1.00 97.38 70 ASN A N 1
ATOM 477 C CA . ASN A 1 70 ? -12.047 -9.474 -8.768 1.00 97.38 70 ASN A CA 1
ATOM 478 C C . ASN A 1 70 ? -12.632 -10.709 -8.063 1.00 97.38 70 ASN A C 1
ATOM 480 O O . ASN A 1 70 ? -13.423 -11.441 -8.654 1.00 97.38 70 ASN A O 1
ATOM 484 N N . PHE A 1 71 ? -12.309 -10.901 -6.781 1.00 97.75 71 PHE A N 1
ATOM 485 C CA . PHE A 1 71 ? -12.859 -11.973 -5.942 1.00 97.75 71 PHE A CA 1
ATOM 486 C C . PHE A 1 71 ? -14.043 -11.535 -5.069 1.00 97.75 71 PHE A C 1
ATOM 488 O O . PHE A 1 71 ? -14.547 -12.333 -4.275 1.00 97.75 71 PHE A O 1
ATOM 495 N N . GLY A 1 72 ? -14.489 -10.279 -5.180 1.00 97.44 72 GLY A N 1
ATOM 496 C CA . GLY A 1 72 ? -15.555 -9.722 -4.346 1.00 97.44 72 GLY A CA 1
ATOM 497 C C . GLY A 1 72 ? -15.222 -9.710 -2.850 1.00 97.44 72 GLY A C 1
ATOM 498 O O . GLY A 1 72 ? -16.127 -9.840 -2.024 1.00 97.44 72 GLY A O 1
ATOM 499 N N . LYS A 1 73 ? -13.938 -9.606 -2.488 1.00 97.88 73 LYS A N 1
ATOM 500 C CA . LYS A 1 73 ? -13.477 -9.614 -1.094 1.00 97.88 73 LYS A CA 1
ATOM 501 C C . LYS A 1 73 ? -13.489 -8.203 -0.497 1.00 97.88 73 LYS A C 1
ATOM 503 O O . LYS A 1 73 ? -13.098 -7.257 -1.182 1.00 97.88 73 LYS A O 1
ATOM 508 N N . PRO A 1 74 ? -13.882 -8.041 0.781 1.00 97.88 74 PRO A N 1
ATOM 509 C CA . PRO A 1 74 ? -13.688 -6.792 1.508 1.00 97.88 74 PRO A CA 1
ATOM 510 C C . PRO A 1 74 ? -12.214 -6.372 1.498 1.00 97.88 74 PRO A C 1
ATOM 512 O O . PRO A 1 74 ? -11.322 -7.210 1.652 1.00 97.88 74 PRO A O 1
ATOM 515 N N . PHE A 1 75 ? -11.968 -5.072 1.334 1.00 98.19 75 PHE A N 1
ATOM 516 C CA . PHE A 1 75 ? -10.628 -4.502 1.234 1.00 98.19 75 PHE A CA 1
ATOM 517 C C . PHE A 1 75 ? -10.491 -3.256 2.112 1.00 98.19 75 PHE A C 1
ATOM 519 O O . PHE A 1 75 ? -11.368 -2.388 2.107 1.00 98.19 75 PHE A O 1
ATOM 526 N N . GLY A 1 76 ? -9.380 -3.158 2.839 1.00 98.31 76 GLY A N 1
ATOM 527 C CA . GLY A 1 76 ? -9.029 -1.983 3.631 1.00 98.31 76 GLY A CA 1
ATOM 528 C C . GLY A 1 76 ? -7.530 -1.698 3.635 1.00 98.31 76 GLY A C 1
ATOM 529 O O . GLY A 1 76 ? -6.714 -2.567 3.326 1.00 98.31 76 GLY A O 1
ATOM 530 N N . VAL A 1 77 ? -7.161 -0.469 3.994 1.00 98.56 77 VAL A N 1
ATOM 531 C CA . VAL A 1 77 ? -5.765 -0.007 3.979 1.00 98.56 77 VAL A CA 1
ATOM 532 C C . VAL A 1 77 ? -5.360 0.590 5.323 1.00 98.56 77 VAL A C 1
ATOM 534 O O . VAL A 1 77 ? -6.024 1.481 5.849 1.00 98.56 77 VAL A O 1
ATOM 537 N N . ILE A 1 78 ? -4.224 0.152 5.862 1.00 98.62 78 ILE A N 1
ATOM 538 C CA . ILE A 1 78 ? -3.532 0.839 6.959 1.00 98.62 78 ILE A CA 1
ATOM 539 C C . ILE A 1 78 ? -2.311 1.524 6.363 1.00 98.62 78 ILE A C 1
ATOM 541 O O . ILE A 1 78 ? -1.408 0.863 5.858 1.00 98.62 78 ILE A O 1
ATOM 545 N N . CYS A 1 79 ? -2.279 2.851 6.409 1.00 98.25 79 CYS A N 1
ATOM 546 C CA . CYS A 1 79 ? -1.218 3.639 5.787 1.00 98.25 79 CYS A CA 1
ATOM 547 C C . CYS A 1 79 ? -0.600 4.628 6.767 1.00 98.25 79 CYS A C 1
ATOM 549 O O . CYS A 1 79 ? -1.233 5.021 7.747 1.00 98.25 79 CYS A O 1
ATOM 551 N N . GLY A 1 80 ? 0.630 5.070 6.505 1.00 98.19 80 GLY A N 1
ATOM 552 C CA . GLY A 1 80 ? 1.215 6.170 7.276 1.00 98.19 80 GLY A CA 1
ATOM 553 C C . GLY A 1 80 ? 0.356 7.428 7.134 1.00 98.19 80 GLY A C 1
ATOM 554 O O . GLY A 1 80 ? -0.188 7.937 8.120 1.00 98.19 80 GLY A O 1
ATOM 555 N N . ASN A 1 81 ? 0.144 7.872 5.897 1.00 98.00 81 ASN A N 1
ATOM 556 C CA . ASN A 1 81 ? -0.798 8.937 5.566 1.00 98.00 81 ASN A CA 1
ATOM 557 C C . ASN A 1 81 ? -1.423 8.736 4.176 1.00 98.00 81 ASN A C 1
ATOM 559 O O . ASN A 1 81 ? -0.996 7.863 3.421 1.00 98.00 81 ASN A O 1
ATOM 563 N N . ILE A 1 82 ? -2.439 9.532 3.859 1.00 97.94 82 ILE A N 1
ATOM 564 C CA . ILE A 1 82 ? -3.168 9.479 2.594 1.00 97.94 82 ILE A CA 1
ATOM 565 C C . ILE A 1 82 ? -3.514 10.882 2.109 1.00 97.94 82 ILE A C 1
ATOM 567 O O . ILE A 1 82 ? -3.924 11.748 2.885 1.00 97.94 82 ILE A O 1
ATOM 571 N N . ASP A 1 83 ? -3.380 11.085 0.806 1.00 97.56 83 ASP A N 1
ATOM 572 C CA . ASP A 1 83 ? -3.785 12.309 0.138 1.00 97.56 83 ASP A CA 1
ATOM 573 C C . ASP A 1 83 ? -5.314 12.451 0.113 1.00 97.56 83 ASP A C 1
ATOM 575 O O . ASP A 1 83 ? -6.058 11.538 -0.258 1.00 97.56 83 ASP A O 1
ATOM 579 N N . ALA A 1 84 ? -5.806 13.641 0.465 1.00 96.19 84 ALA A N 1
ATOM 580 C CA . ALA A 1 84 ? -7.243 13.916 0.528 1.00 96.19 84 ALA A CA 1
ATOM 581 C C . ALA A 1 84 ? -8.005 13.610 -0.785 1.00 96.19 84 ALA A C 1
ATOM 583 O O . ALA A 1 84 ? -9.110 13.069 -0.693 1.00 96.19 84 ALA A O 1
ATOM 584 N N . PRO A 1 85 ? -7.458 13.886 -1.991 1.00 96.62 85 PRO A N 1
ATOM 585 C CA . PRO A 1 85 ? -8.115 13.527 -3.249 1.00 96.62 85 PRO A CA 1
ATOM 586 C C . PRO A 1 85 ? -8.391 12.031 -3.428 1.00 96.62 85 PRO A C 1
ATOM 588 O O . PRO A 1 85 ? -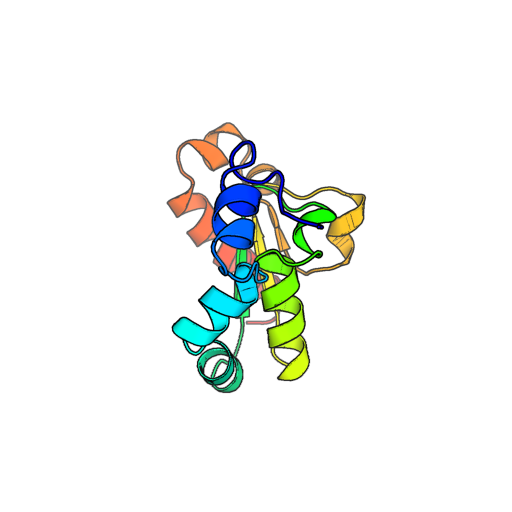9.367 11.685 -4.084 1.00 96.62 85 PRO A O 1
ATOM 591 N N . VAL A 1 86 ? -7.577 11.147 -2.842 1.00 96.75 86 VAL A N 1
ATOM 592 C CA . VAL A 1 86 ? -7.708 9.691 -3.027 1.00 96.75 86 VAL A CA 1
ATOM 593 C C . VAL A 1 86 ? -8.335 8.976 -1.835 1.00 96.75 86 VAL A C 1
ATOM 595 O O . VAL A 1 86 ? -8.749 7.825 -1.960 1.00 96.75 86 VAL A O 1
ATOM 598 N N . ALA A 1 87 ? -8.488 9.657 -0.697 1.00 96.31 87 ALA A N 1
ATOM 599 C CA . ALA A 1 87 ? -9.032 9.093 0.538 1.00 96.31 87 ALA A CA 1
ATOM 600 C C . ALA A 1 87 ? -10.422 8.448 0.377 1.00 96.31 87 ALA A C 1
ATOM 602 O O . ALA A 1 87 ? -10.748 7.494 1.076 1.00 96.31 87 ALA A O 1
ATOM 603 N N . HIS A 1 88 ? -11.240 8.932 -0.563 1.00 95.75 88 HIS A N 1
ATOM 604 C CA . HIS A 1 88 ? -12.574 8.382 -0.821 1.00 95.75 88 HIS A CA 1
ATOM 605 C C . HIS A 1 88 ? -12.563 7.069 -1.624 1.00 95.75 88 HIS A C 1
ATOM 607 O O . HIS A 1 88 ? -13.613 6.450 -1.796 1.00 95.75 88 HIS A O 1
ATOM 613 N N . ARG A 1 89 ? -11.418 6.672 -2.195 1.00 96.06 89 ARG A N 1
ATOM 614 C CA . ARG A 1 89 ? -11.309 5.491 -3.069 1.00 96.06 89 ARG A CA 1
ATOM 615 C C . ARG A 1 89 ? -11.237 4.185 -2.285 1.00 96.06 89 ARG A C 1
ATOM 617 O O . ARG A 1 89 ? -11.434 3.128 -2.877 1.00 96.06 89 ARG A O 1
ATOM 624 N N . VAL A 1 90 ? -10.931 4.245 -0.988 1.00 96.44 90 VAL A N 1
ATOM 625 C CA . VAL A 1 90 ? -10.675 3.063 -0.161 1.00 96.44 90 VAL A CA 1
ATOM 626 C C . VAL A 1 90 ? -10.999 3.314 1.314 1.00 96.44 90 VAL A C 1
ATOM 628 O O . VAL A 1 90 ? -10.733 4.390 1.850 1.00 96.44 90 VAL A O 1
ATOM 631 N N . THR A 1 91 ? -11.542 2.303 1.993 1.00 98.00 91 THR A N 1
ATOM 632 C CA . THR A 1 91 ? -11.678 2.305 3.457 1.00 98.00 91 THR A CA 1
ATOM 633 C C . THR A 1 91 ? -10.296 2.198 4.094 1.00 98.00 91 THR A C 1
ATOM 635 O O . THR A 1 91 ? -9.541 1.277 3.778 1.00 98.00 91 THR A O 1
ATOM 638 N N . HIS A 1 92 ? -9.939 3.126 4.981 1.00 98.38 92 HIS A N 1
ATOM 639 C CA . HIS A 1 92 ? -8.569 3.213 5.475 1.00 98.38 92 HIS A CA 1
ATOM 640 C C . HIS A 1 92 ? -8.446 3.773 6.894 1.00 98.38 92 HIS A C 1
ATOM 642 O O . HIS A 1 92 ? -9.334 4.451 7.411 1.00 98.38 92 HIS A O 1
ATOM 648 N N . VAL A 1 93 ? -7.274 3.544 7.490 1.00 98.50 93 VAL A N 1
ATOM 649 C CA . VAL A 1 93 ? -6.799 4.230 8.696 1.00 98.50 93 VAL A CA 1
ATOM 650 C C . VAL A 1 93 ? -5.411 4.811 8.418 1.00 98.50 93 VAL A C 1
ATOM 652 O O . VAL A 1 93 ? -4.500 4.083 8.022 1.00 98.50 93 VAL A O 1
ATOM 655 N N . SER A 1 94 ? -5.247 6.120 8.635 1.00 98.44 94 SER A N 1
ATOM 656 C CA . SE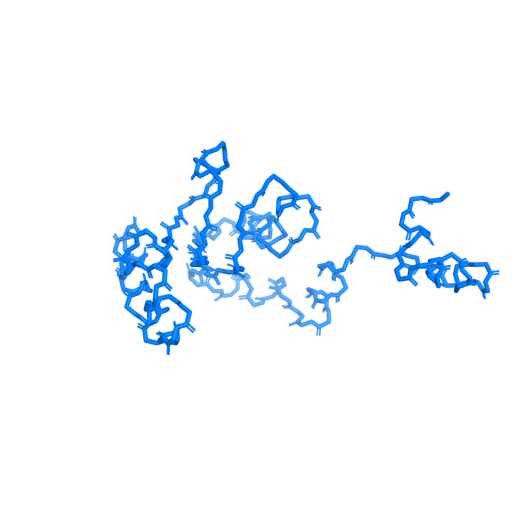R A 1 94 ? -3.938 6.787 8.612 1.00 98.44 94 SER A CA 1
ATOM 657 C C . SER A 1 94 ? -3.332 6.799 10.012 1.00 98.44 94 SER A C 1
ATOM 659 O O . SER A 1 94 ? -3.946 7.310 10.951 1.00 98.44 94 SER A O 1
ATOM 661 N N . LEU A 1 95 ? -2.105 6.292 10.147 1.00 98.62 95 LEU A N 1
ATOM 662 C CA . LEU A 1 95 ? -1.378 6.299 11.417 1.00 98.62 95 LEU A CA 1
ATOM 663 C C . LEU A 1 95 ? -1.081 7.725 11.890 1.00 98.62 95 LEU A C 1
ATOM 665 O O . LEU A 1 95 ? -1.243 8.018 13.072 1.00 98.62 95 LEU A O 1
ATOM 669 N N . VAL A 1 96 ? -0.699 8.620 10.974 1.00 98.19 96 VAL A N 1
ATOM 670 C CA . VAL A 1 96 ? -0.427 10.030 11.289 1.00 98.19 96 VAL A CA 1
ATOM 671 C C . VAL A 1 96 ? -1.682 10.728 11.807 1.00 98.19 96 VAL A C 1
ATOM 673 O O . VAL A 1 96 ? -1.626 11.380 12.847 1.00 98.19 96 VAL A O 1
ATOM 676 N N . ASN A 1 97 ? -2.827 10.555 11.147 1.00 97.38 97 ASN A N 1
ATOM 677 C CA . ASN A 1 97 ? -4.073 11.189 11.587 1.00 97.38 97 ASN A CA 1
ATOM 678 C C . ASN A 1 97 ? -4.597 10.590 12.901 1.00 97.38 97 ASN A C 1
ATOM 680 O O . ASN A 1 97 ? -5.199 11.299 13.705 1.00 97.38 97 ASN A O 1
ATOM 684 N N . GLN A 1 98 ? -4.368 9.295 13.127 1.00 97.62 98 GLN A N 1
ATOM 685 C CA . GLN A 1 98 ? -4.895 8.576 14.285 1.00 97.62 98 GLN A CA 1
ATOM 686 C C . GLN A 1 98 ? -4.036 8.729 15.551 1.00 97.62 98 GLN A C 1
ATOM 688 O O . GLN A 1 98 ? -4.584 8.759 16.655 1.00 97.62 98 GLN A O 1
ATOM 693 N N . PHE A 1 99 ? -2.709 8.794 15.410 1.00 97.88 99 PHE A N 1
ATOM 694 C CA . PHE A 1 99 ? -1.758 8.752 16.532 1.00 97.88 99 PHE A CA 1
ATOM 695 C C . PHE A 1 99 ? -0.758 9.920 16.544 1.00 97.88 99 PHE A C 1
ATOM 697 O O . PHE A 1 99 ? -0.041 10.099 17.525 1.00 97.88 99 PHE A O 1
ATOM 704 N N . GLY A 1 100 ? -0.727 10.747 15.496 1.00 98.00 100 GLY A N 1
ATOM 705 C CA . GLY A 1 100 ? 0.254 11.817 15.316 1.00 98.00 100 GLY A CA 1
ATOM 706 C C . GLY A 1 100 ? 1.553 11.328 14.669 1.00 98.00 100 GLY A C 1
ATOM 707 O O . GLY A 1 100 ? 1.919 10.158 14.770 1.00 98.00 100 GLY A O 1
ATOM 708 N N . GLU A 1 101 ? 2.276 12.238 14.007 1.00 97.25 101 GLU A N 1
ATOM 709 C CA . GLU A 1 101 ? 3.515 11.9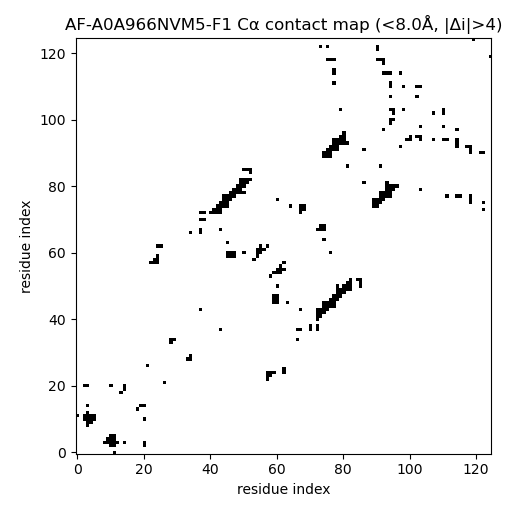05 13.284 1.00 97.25 101 GLU A CA 1
ATOM 710 C C . GLU A 1 101 ? 4.555 11.235 14.186 1.00 97.25 101 GLU A C 1
ATOM 712 O O . GLU A 1 101 ? 5.106 10.197 13.831 1.00 97.25 101 GLU A O 1
ATOM 717 N N . ASN A 1 102 ? 4.792 11.785 15.380 1.00 97.75 102 ASN A N 1
ATOM 718 C CA . ASN A 1 102 ? 5.823 11.267 16.274 1.00 97.75 102 ASN A CA 1
ATOM 719 C C . ASN A 1 102 ? 5.619 9.780 16.603 1.00 97.75 102 ASN A C 1
ATOM 721 O O . ASN A 1 102 ? 6.566 9.000 16.520 1.00 97.75 102 ASN A O 1
ATOM 725 N N . ASP A 1 103 ? 4.396 9.378 16.937 1.00 97.38 103 ASP A N 1
ATOM 726 C CA . ASP A 1 103 ? 4.104 7.993 17.305 1.00 97.38 103 ASP A CA 1
ATOM 727 C C . ASP A 1 103 ? 4.029 7.101 16.062 1.00 97.38 103 ASP A C 1
ATOM 729 O O . ASP A 1 103 ? 4.530 5.976 16.085 1.00 97.38 103 ASP A O 1
ATOM 733 N N . ALA A 1 104 ? 3.510 7.618 14.943 1.00 97.19 104 ALA A N 1
ATOM 734 C CA . ALA A 1 104 ? 3.493 6.902 13.670 1.00 97.19 104 ALA A CA 1
ATOM 735 C C . ALA A 1 104 ? 4.905 6.507 13.197 1.00 97.19 104 ALA A C 1
ATOM 737 O O . ALA A 1 104 ? 5.070 5.413 12.655 1.00 97.19 104 ALA A O 1
ATOM 738 N N . PHE A 1 105 ? 5.924 7.344 13.434 1.00 96.69 105 PHE A N 1
ATOM 739 C CA . PHE A 1 105 ? 7.320 7.061 13.069 1.00 96.69 105 PHE A CA 1
ATOM 740 C C . PHE A 1 105 ? 8.112 6.299 14.143 1.00 96.69 105 PHE A C 1
ATOM 742 O O . PHE A 1 105 ? 8.967 5.488 13.794 1.00 96.69 105 PHE A O 1
ATOM 749 N N . ASN A 1 106 ? 7.860 6.539 15.435 1.00 97.81 106 ASN A N 1
ATOM 750 C CA . ASN A 1 106 ? 8.663 5.948 16.518 1.00 97.81 106 ASN A CA 1
ATOM 751 C C . ASN A 1 106 ? 8.048 4.684 17.139 1.00 97.81 106 ASN A C 1
ATOM 753 O O . ASN A 1 106 ? 8.754 3.907 17.780 1.00 97.81 106 ASN A O 1
ATOM 757 N N . ALA A 1 107 ? 6.745 4.465 16.960 1.00 97.56 107 ALA A N 1
ATOM 758 C CA . ALA A 1 107 ? 5.994 3.333 17.500 1.00 97.56 107 ALA A CA 1
ATOM 759 C C . ALA A 1 107 ? 5.101 2.685 16.424 1.00 97.56 107 ALA A C 1
ATOM 761 O O . ALA A 1 107 ? 3.980 2.253 16.706 1.00 97.56 107 ALA A O 1
ATOM 762 N N . THR A 1 108 ? 5.594 2.615 15.182 1.00 97.31 108 THR A N 1
ATOM 763 C CA . THR A 1 108 ? 4.822 2.207 13.995 1.00 97.31 108 THR A CA 1
ATOM 764 C C . THR A 1 108 ? 4.115 0.866 14.166 1.00 97.31 108 THR A C 1
ATOM 766 O O . THR A 1 108 ? 2.932 0.773 13.863 1.00 97.31 108 THR A O 1
ATOM 769 N N . ALA A 1 109 ? 4.795 -0.160 14.690 1.00 97.69 109 ALA A N 1
ATOM 770 C CA . ALA A 1 109 ? 4.199 -1.486 14.878 1.00 97.69 109 ALA A CA 1
ATOM 771 C C . ALA A 1 109 ? 2.975 -1.438 15.810 1.00 97.69 109 ALA A C 1
ATOM 773 O O . ALA A 1 109 ? 1.896 -1.893 15.439 1.00 97.69 109 ALA A O 1
ATOM 774 N N . THR A 1 110 ? 3.107 -0.783 16.967 1.00 97.88 110 THR A N 1
ATOM 775 C CA . THR A 1 110 ? 2.002 -0.569 17.912 1.00 97.88 110 THR A CA 1
ATOM 776 C C . THR A 1 110 ? 0.867 0.241 17.284 1.00 97.88 110 THR A C 1
ATOM 778 O O . THR A 1 110 ? -0.309 -0.025 17.531 1.00 97.88 110 THR A O 1
ATOM 781 N N . CYS A 1 111 ? 1.199 1.242 16.467 1.00 98.19 111 CYS A N 1
ATOM 782 C CA . CYS A 1 111 ? 0.204 2.034 15.753 1.00 98.19 111 CYS A CA 1
ATOM 783 C C . CYS A 1 111 ? -0.560 1.183 14.731 1.00 98.19 111 CYS A C 1
ATOM 785 O O . CYS A 1 111 ? -1.783 1.276 14.681 1.00 98.19 111 CYS A O 1
ATOM 787 N N . ILE A 1 112 ? 0.126 0.321 13.973 1.00 98.19 112 ILE A N 1
ATOM 788 C CA . ILE A 1 112 ? -0.501 -0.619 13.032 1.00 98.19 112 ILE A CA 1
ATOM 789 C C . ILE A 1 112 ? -1.433 -1.571 13.782 1.00 98.19 112 ILE A C 1
ATOM 791 O O . ILE A 1 112 ? -2.595 -1.678 13.412 1.00 98.19 112 ILE A O 1
ATOM 795 N N . GLU A 1 113 ? -0.979 -2.197 14.871 1.00 97.50 113 GLU A N 1
ATOM 796 C CA . GLU A 1 113 ? -1.811 -3.108 15.673 1.00 97.50 113 GLU A CA 1
ATOM 797 C C . GLU A 1 113 ? -3.109 -2.441 16.148 1.00 97.50 113 GLU A C 1
ATOM 799 O O . GLU A 1 113 ? -4.196 -3.005 16.017 1.00 97.50 113 GLU A O 1
ATOM 804 N N . ARG A 1 114 ? -3.019 -1.208 16.659 1.00 97.88 114 ARG A N 1
ATOM 805 C CA . ARG A 1 114 ? -4.191 -0.450 17.126 1.00 97.88 114 ARG A CA 1
ATOM 806 C C . ARG A 1 114 ? -5.072 0.027 15.971 1.00 97.88 114 ARG A C 1
ATOM 808 O O . ARG A 1 114 ? -6.294 0.034 16.114 1.00 97.88 114 ARG A O 1
ATOM 815 N N . ALA A 1 115 ? -4.475 0.415 14.844 1.00 98.19 115 ALA A N 1
ATOM 816 C CA . ALA A 1 115 ? -5.193 0.805 13.633 1.00 98.19 115 ALA A CA 1
ATOM 817 C C . ALA A 1 115 ? -5.988 -0.361 13.041 1.00 98.19 115 ALA A C 1
ATOM 819 O O . ALA A 1 115 ? -7.104 -0.144 12.576 1.00 98.19 115 ALA A O 1
ATOM 820 N N . THR A 1 116 ? -5.467 -1.590 13.113 1.00 97.88 116 THR A N 1
ATOM 821 C CA . THR A 1 116 ? -6.168 -2.791 12.643 1.00 97.88 116 THR A CA 1
ATOM 822 C C . THR A 1 116 ? -7.516 -2.947 13.329 1.00 97.88 116 THR A C 1
ATOM 824 O O . THR A 1 116 ? -8.520 -3.113 12.646 1.00 97.88 116 THR A O 1
ATOM 827 N N . SER A 1 117 ? -7.588 -2.801 14.655 1.00 97.00 117 SER A N 1
ATOM 828 C CA . SER A 1 117 ? -8.866 -2.880 15.377 1.00 97.00 117 SER A CA 1
ATOM 829 C C . SER A 1 117 ? -9.874 -1.820 14.922 1.00 97.00 117 SER A C 1
ATOM 831 O O . SER A 1 117 ? -11.067 -2.097 14.833 1.00 97.00 117 SER A O 1
ATOM 833 N N . VAL A 1 118 ? -9.405 -0.607 14.613 1.00 97.62 118 VAL A N 1
ATOM 834 C CA . VAL A 1 118 ? -10.260 0.472 14.093 1.00 97.62 118 VAL A CA 1
ATOM 835 C C . VAL A 1 118 ? -10.752 0.139 12.685 1.00 97.62 118 VAL A C 1
ATOM 837 O O . VAL A 1 118 ? -11.937 0.301 12.400 1.00 97.62 118 VAL A O 1
ATOM 840 N N . LEU A 1 119 ? -9.863 -0.350 11.818 1.00 98.06 119 LEU A N 1
ATOM 841 C CA . LEU A 1 119 ? -10.195 -0.716 10.444 1.00 98.06 119 LEU A CA 1
ATOM 842 C C . LEU A 1 119 ? -11.192 -1.883 10.391 1.00 98.06 119 LEU A C 1
ATOM 844 O O . LEU A 1 119 ? -12.162 -1.818 9.641 1.00 98.06 119 LEU A O 1
ATOM 848 N N . LEU A 1 120 ? -10.992 -2.917 11.212 1.00 97.88 120 LEU A N 1
ATOM 849 C CA . LEU A 1 120 ? -11.910 -4.056 11.317 1.00 97.88 120 LEU A CA 1
ATOM 850 C C . LEU A 1 120 ? -13.319 -3.598 11.705 1.00 97.88 120 LEU A C 1
ATOM 852 O O . LEU A 1 120 ? -14.280 -3.934 11.016 1.00 97.88 120 LEU A O 1
ATOM 856 N N . ALA A 1 121 ? -13.430 -2.723 12.710 1.00 96.88 121 ALA A N 1
ATOM 857 C CA . ALA A 1 121 ? -14.715 -2.169 13.127 1.00 96.88 121 ALA A CA 1
ATOM 858 C C . ALA A 1 121 ? -15.409 -1.359 12.013 1.00 96.88 121 ALA A C 1
ATOM 860 O O . ALA A 1 121 ? -16.629 -1.434 11.874 1.00 96.88 121 ALA A O 1
ATOM 861 N N . GLN A 1 122 ? -14.660 -0.606 11.194 1.00 95.88 122 GLN A N 1
ATOM 862 C CA . GLN A 1 122 ? -15.216 0.117 10.036 1.00 95.88 122 GLN A CA 1
ATOM 863 C C . GLN A 1 122 ? -15.741 -0.827 8.947 1.00 95.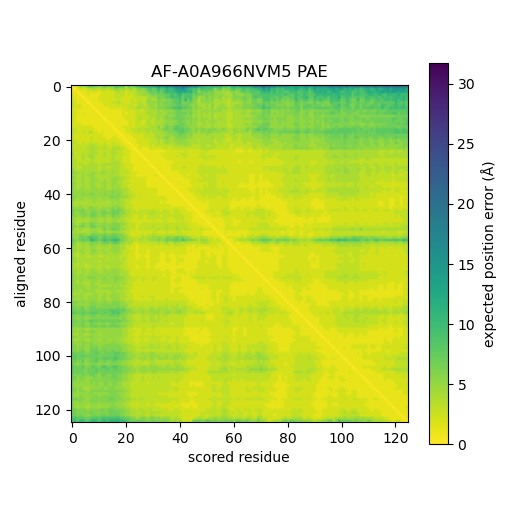88 122 GLN A C 1
ATOM 865 O O . GLN A 1 122 ? -16.704 -0.495 8.256 1.00 95.88 122 GLN A O 1
ATOM 870 N N . LEU A 1 123 ? -15.106 -1.989 8.793 1.00 95.12 123 LEU A N 1
ATOM 871 C CA . LEU A 1 123 ? -15.467 -3.011 7.810 1.00 95.12 123 LEU A CA 1
ATOM 872 C C . LEU A 1 123 ? 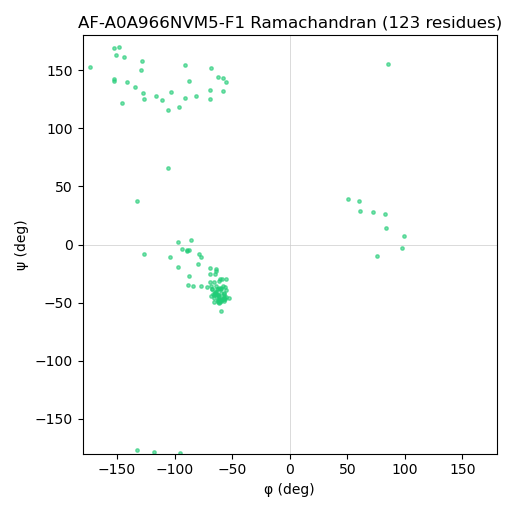-16.525 -4.002 8.327 1.00 95.12 123 LEU A C 1
ATOM 874 O O . LEU A 1 123 ? -17.004 -4.826 7.551 1.00 95.12 123 LEU A O 1
ATOM 878 N N . GLY A 1 124 ? -16.919 -3.904 9.600 1.00 95.56 124 GLY A N 1
ATOM 879 C CA . GLY A 1 124 ? -17.946 -4.749 10.212 1.00 95.56 124 GLY A CA 1
ATOM 880 C C . GLY A 1 124 ? -17.450 -6.114 10.698 1.00 95.56 124 GLY A C 1
ATOM 881 O O . GLY A 1 124 ? -18.254 -7.045 10.757 1.00 95.56 124 GLY A O 1
ATOM 882 N N . PHE A 1 125 ? -16.160 -6.224 11.030 1.00 92.75 125 PHE A N 1
ATOM 883 C CA . PHE A 1 125 ? -15.523 -7.411 11.614 1.00 92.75 125 PHE A CA 1
ATOM 884 C C . PHE A 1 125 ? -15.285 -7.262 13.121 1.00 92.75 125 PHE A C 1
ATOM 886 O O . PHE A 1 125 ? -15.095 -6.115 13.592 1.00 92.75 125 PHE A O 1
#

Solvent-accessible surface area (backbone atoms only — not comparable to full-atom values): 7115 Å² total; per-residue (Å²): 118,88,70,25,62,41,87,84,33,51,46,35,56,43,37,75,74,69,48,80,91,70,65,66,42,60,57,53,38,60,78,67,43,41,68,62,54,54,65,74,43,83,65,47,77,48,66,50,67,67,45,45,74,66,33,56,65,62,28,66,61,28,48,50,50,51,54,28,53,77,64,71,37,52,64,37,35,50,23,38,36,66,40,76,92,51,51,85,80,52,55,66,38,37,32,31,83,73,62,34,60,68,42,36,73,74,39,39,68,65,42,50,61,56,41,47,60,53,46,34,53,75,74,74,95

Mean predicted aligned error: 3.34 Å

pLDDT: mean 96.01, std 3.33, range [76.0, 98.62]

Foldseek 3Di:
DPPCCPPNRVNVVVVVVPDDDDQPQVVVCVVVVVLVVLLPDQAEEEEEAEADPVCLVRHDQVVVVVSNVVNVHHYEYEYCYYDPVCPVVHHYDHLCVPPNPVCCVPVVVVSVVVRVVVSCVVSPD

Radius of gyration: 16.78 Å; Cα contacts (8 Å, |Δi|>4): 170; chains: 1; bounding box: 38×32×43 Å